Protein AF-A0A4Z0K7E2-F1 (afdb_monomer_lite)

Secondary structure (DSSP, 8-state):
-EEEEEEETTEEEEEE-PPP---STT------SEEE--TTTHHHHTTPPP-----S-SS-TTHHHHTTSS-GGGG--EEEEGGGHHHHHHHHHTTS-S-EEEE-

Sequence (104 aa):
MRAALIYGPGDFRVEDHPEPTIINLTDAVIRLTTACVCGSGLWPYRGIVEEIGTEVTGASVGDLIMNDVIDPGKVFDLEVSLDEIGEGCAAMDERRAIKALVRL

pLDDT: mean 85.04, std 15.58, range [42.88, 97.25]

Structure (mmCIF, N/CA/C/O backbone):
data_AF-A0A4Z0K7E2-F1
#
_entry.id   AF-A0A4Z0K7E2-F1
#
loop_
_atom_site.group_PDB
_atom_site.id
_atom_site.type_symbol
_atom_site.label_atom_id
_atom_site.label_alt_id
_atom_site.label_comp_id
_atom_site.label_asym_id
_atom_site.label_entity_id
_atom_site.label_seq_id
_atom_site.pdbx_PDB_ins_code
_atom_site.Cartn_x
_atom_site.Cartn_y
_atom_site.Cartn_z
_atom_site.occupancy
_atom_site.B_iso_or_equiv
_atom_site.auth_seq_id
_atom_site.auth_comp_id
_atom_site.auth_asym_id
_atom_site.auth_atom_id
_atom_site.pdbx_PDB_model_num
ATOM 1 N N . MET A 1 1 ? -6.014 -6.348 13.132 1.00 94.50 1 MET A N 1
ATOM 2 C CA . ME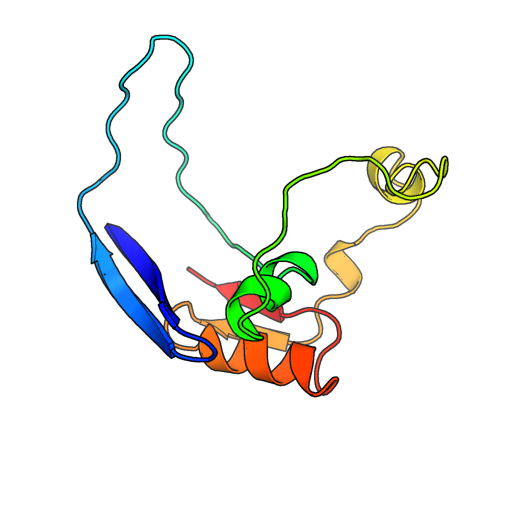T A 1 1 ? -5.959 -5.985 11.704 1.00 94.50 1 MET A CA 1
ATOM 3 C C . MET A 1 1 ? -4.667 -6.467 11.071 1.00 94.50 1 MET A C 1
ATOM 5 O O . MET A 1 1 ? -3.657 -6.526 11.756 1.00 94.50 1 MET A O 1
ATOM 9 N N . ARG A 1 2 ? -4.674 -6.763 9.769 1.00 94.88 2 ARG A N 1
ATOM 10 C CA . ARG A 1 2 ? -3.442 -7.030 9.011 1.00 94.88 2 ARG A CA 1
ATOM 11 C C . ARG A 1 2 ? -2.748 -5.710 8.678 1.00 94.88 2 ARG A C 1
ATOM 13 O O . ARG A 1 2 ? -3.427 -4.754 8.302 1.00 94.88 2 ARG A O 1
ATOM 20 N N . ALA A 1 3 ? -1.429 -5.656 8.793 1.00 94.50 3 ALA A N 1
ATOM 21 C CA . ALA A 1 3 ? -0.638 -4.465 8.506 1.00 94.50 3 ALA A CA 1
ATOM 22 C C . ALA A 1 3 ? 0.653 -4.831 7.771 1.00 94.50 3 ALA A C 1
ATOM 24 O O . ALA A 1 3 ? 1.304 -5.811 8.117 1.00 94.50 3 ALA A O 1
ATOM 25 N N . ALA A 1 4 ? 1.031 -4.020 6.783 1.00 93.06 4 ALA A N 1
ATOM 26 C CA . ALA A 1 4 ? 2.359 -4.068 6.186 1.00 93.06 4 ALA A CA 1
ATOM 27 C C . ALA A 1 4 ? 3.323 -3.217 7.025 1.00 93.06 4 ALA A C 1
ATOM 29 O O . ALA A 1 4 ? 3.100 -2.020 7.209 1.00 93.06 4 ALA A O 1
ATOM 30 N N . LEU A 1 5 ? 4.386 -3.837 7.526 1.00 92.06 5 LEU A N 1
ATOM 31 C CA . LEU A 1 5 ? 5.421 -3.231 8.355 1.00 92.06 5 LEU A CA 1
ATO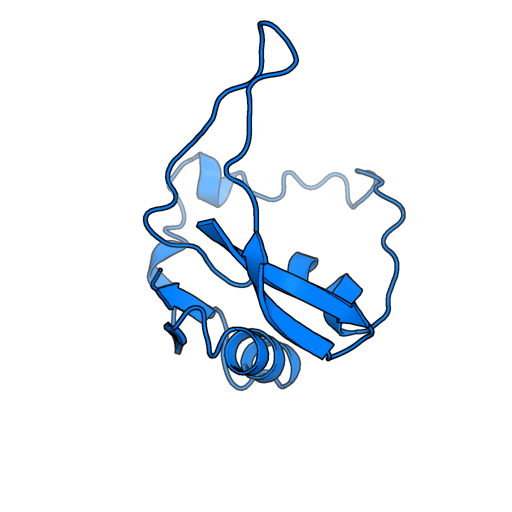M 32 C C . LEU A 1 5 ? 6.754 -3.236 7.608 1.00 92.06 5 LEU A C 1
ATOM 34 O O . LEU A 1 5 ? 7.034 -4.152 6.835 1.00 92.06 5 LEU A O 1
ATOM 38 N N . ILE A 1 6 ? 7.576 -2.217 7.855 1.00 88.44 6 ILE A N 1
ATOM 39 C CA . ILE A 1 6 ? 8.928 -2.098 7.299 1.00 88.44 6 ILE A CA 1
ATOM 40 C C . ILE A 1 6 ? 9.922 -2.281 8.442 1.00 88.44 6 ILE A C 1
ATOM 42 O O . ILE A 1 6 ? 9.949 -1.470 9.368 1.00 88.44 6 ILE A O 1
ATOM 46 N N . TYR A 1 7 ? 10.747 -3.324 8.369 1.00 88.06 7 TYR A N 1
ATOM 47 C CA . TYR A 1 7 ? 11.797 -3.601 9.363 1.00 88.06 7 TYR A CA 1
ATOM 48 C C . TYR A 1 7 ? 13.181 -3.101 8.931 1.00 88.06 7 TYR A C 1
ATOM 50 O O . TYR A 1 7 ? 14.103 -3.021 9.742 1.00 88.06 7 TYR A O 1
ATOM 58 N N . GLY A 1 8 ? 13.323 -2.737 7.660 1.00 86.31 8 GLY A N 1
ATOM 59 C CA . GLY A 1 8 ? 14.543 -2.214 7.065 1.00 86.31 8 GLY A CA 1
ATOM 60 C C . GLY A 1 8 ? 14.362 -1.980 5.564 1.00 86.31 8 GLY A C 1
ATOM 61 O O . GLY A 1 8 ? 13.288 -2.263 5.027 1.00 86.31 8 GLY A O 1
ATOM 62 N N . PRO A 1 9 ? 15.395 -1.475 4.871 1.00 89.19 9 PRO A N 1
ATOM 63 C CA . PRO A 1 9 ? 15.340 -1.264 3.427 1.00 89.19 9 PRO A CA 1
ATOM 64 C C . PRO A 1 9 ? 14.957 -2.562 2.705 1.00 89.19 9 PRO A C 1
ATOM 66 O O . PRO A 1 9 ? 15.589 -3.596 2.917 1.00 89.19 9 PRO A O 1
ATOM 69 N N . GLY A 1 10 ? 13.902 -2.521 1.894 1.00 89.00 10 GLY A N 1
ATOM 70 C CA . GLY A 1 10 ? 13.364 -3.694 1.194 1.00 89.00 10 GLY A CA 1
ATOM 71 C C . GLY A 1 10 ? 12.645 -4.754 2.044 1.00 89.00 10 GLY A C 1
ATOM 72 O O . GLY A 1 10 ? 12.022 -5.641 1.467 1.00 89.00 10 GLY A O 1
ATOM 73 N N . ASP A 1 11 ? 12.678 -4.681 3.378 1.00 90.69 11 ASP A N 1
ATOM 74 C CA . ASP A 1 11 ? 12.101 -5.701 4.269 1.00 90.69 11 ASP A CA 1
ATOM 75 C C . ASP A 1 11 ? 10.670 -5.328 4.682 1.00 90.69 11 ASP A C 1
ATOM 77 O O . ASP A 1 11 ? 10.436 -4.751 5.750 1.00 90.69 11 ASP A O 1
ATOM 81 N N . PHE A 1 12 ? 9.723 -5.639 3.791 1.00 89.94 12 PHE A N 1
ATOM 82 C CA . PHE A 1 12 ? 8.287 -5.549 4.045 1.00 89.94 12 PHE A CA 1
ATOM 83 C C . PHE A 1 12 ? 7.739 -6.871 4.572 1.00 89.94 12 PHE A C 1
ATOM 85 O O . PHE A 1 12 ? 7.959 -7.927 3.978 1.00 89.94 12 PHE A O 1
ATOM 92 N N . ARG A 1 13 ? 6.940 -6.802 5.636 1.00 91.75 13 ARG A N 1
ATOM 93 C CA . ARG A 1 13 ? 6.250 -7.966 6.197 1.00 91.75 13 ARG A CA 1
ATOM 94 C C . ARG A 1 13 ? 4.803 -7.633 6.476 1.00 91.75 13 ARG A C 1
ATOM 96 O O . ARG A 1 13 ? 4.509 -6.571 7.015 1.00 91.75 13 ARG A O 1
ATOM 103 N N . VAL A 1 14 ? 3.907 -8.541 6.110 1.00 95.12 14 VAL A N 1
ATOM 104 C CA . VAL A 1 14 ? 2.495 -8.434 6.472 1.00 95.12 14 VAL A CA 1
ATOM 105 C C . VAL A 1 14 ? 2.252 -9.271 7.711 1.00 95.12 14 VAL A C 1
ATOM 107 O O . VAL A 1 14 ? 2.451 -10.483 7.699 1.00 95.12 14 VAL A O 1
ATOM 110 N N . GLU A 1 15 ? 1.821 -8.612 8.777 1.00 96.00 15 GLU A N 1
ATOM 111 C CA . GLU A 1 15 ? 1.634 -9.224 10.087 1.00 96.00 15 GLU A CA 1
ATOM 112 C C . GLU A 1 15 ? 0.277 -8.829 10.679 1.00 96.00 15 GLU A C 1
ATOM 114 O O . GLU A 1 15 ? -0.329 -7.821 10.295 1.00 96.00 15 GLU A O 1
ATOM 119 N N . ASP A 1 16 ? -0.216 -9.631 11.621 1.00 96.69 16 ASP A N 1
ATOM 120 C CA . ASP A 1 16 ? -1.364 -9.255 12.438 1.00 96.69 16 ASP A CA 1
ATOM 121 C C . ASP A 1 16 ? -0.937 -8.253 13.513 1.00 96.69 16 ASP A C 1
ATOM 123 O O . ASP A 1 16 ? -0.007 -8.479 14.285 1.00 96.69 16 ASP A O 1
ATOM 127 N N . HIS A 1 17 ? -1.666 -7.147 13.591 1.00 94.62 17 HIS A N 1
ATOM 128 C CA . HIS A 1 17 ? -1.453 -6.063 14.534 1.00 94.62 17 HIS A CA 1
ATOM 129 C C . HIS A 1 17 ? -2.752 -5.770 15.305 1.00 94.62 17 HIS A C 1
ATOM 131 O O . HIS A 1 17 ? -3.845 -5.897 14.735 1.00 94.62 17 HIS A O 1
ATOM 137 N N . PRO A 1 18 ? -2.690 -5.357 16.585 1.00 96.31 18 PRO A N 1
ATOM 138 C CA . PRO A 1 18 ? -3.863 -4.881 17.315 1.00 96.31 18 PRO A CA 1
ATOM 139 C C . PRO A 1 18 ? -4.663 -3.832 16.535 1.00 96.31 18 PRO A C 1
ATOM 141 O O . PRO A 1 18 ? -4.083 -2.993 15.839 1.00 96.31 18 PRO A O 1
ATOM 144 N N . GLU A 1 19 ? -5.991 -3.883 16.665 1.00 95.56 19 GLU A N 1
ATOM 145 C CA . GLU A 1 19 ? -6.870 -2.831 16.147 1.00 95.56 19 GLU A CA 1
ATOM 146 C C . GLU A 1 19 ? -6.520 -1.483 16.798 1.00 95.56 19 GLU A C 1
ATOM 148 O O . GLU A 1 19 ? -6.270 -1.439 18.009 1.00 95.56 19 GLU A O 1
ATOM 153 N N . PRO A 1 20 ? -6.504 -0.380 16.032 1.00 95.00 20 PRO A N 1
ATOM 154 C CA . PRO A 1 20 ? -6.213 0.934 16.575 1.00 95.00 20 PRO A CA 1
ATOM 155 C C . PRO A 1 20 ? -7.332 1.389 17.513 1.00 95.00 20 PRO A C 1
ATOM 157 O O . PRO A 1 20 ? -8.519 1.159 17.277 1.00 95.00 20 PRO A O 1
ATOM 160 N N . THR A 1 21 ? -6.944 2.096 18.568 1.00 95.62 21 THR A N 1
ATOM 161 C CA . THR A 1 21 ? -7.863 2.697 19.535 1.00 95.62 21 THR A CA 1
ATOM 162 C C . THR A 1 21 ? -7.745 4.212 19.496 1.00 95.62 21 THR A C 1
ATOM 164 O O . THR A 1 21 ? -6.647 4.742 19.349 1.00 95.62 21 THR A O 1
ATOM 167 N N . ILE A 1 22 ? -8.866 4.906 19.680 1.00 97.00 22 ILE A N 1
ATOM 168 C CA . ILE A 1 22 ? -8.902 6.365 19.831 1.00 97.00 22 ILE A CA 1
ATOM 169 C C . ILE A 1 22 ? -8.184 6.752 21.131 1.00 97.00 22 ILE A C 1
ATOM 171 O O . ILE A 1 22 ? -8.517 6.216 22.189 1.00 97.00 22 ILE A O 1
ATOM 175 N N . ILE A 1 23 ? -7.217 7.672 21.056 1.00 96.88 23 ILE A N 1
ATOM 176 C CA . ILE A 1 23 ? -6.457 8.163 22.218 1.00 96.88 23 ILE A CA 1
ATOM 177 C C . ILE A 1 23 ? -6.916 9.578 22.577 1.00 96.88 23 ILE A C 1
ATOM 179 O O . ILE A 1 23 ? -7.198 9.869 23.739 1.00 96.88 23 ILE A O 1
ATOM 183 N N . ASN A 1 24 ? -7.028 10.449 21.576 1.00 97.25 24 ASN A N 1
ATOM 184 C CA . ASN A 1 24 ? -7.464 11.831 21.719 1.00 97.25 24 ASN A CA 1
ATOM 185 C C . ASN A 1 24 ? -8.870 12.022 21.154 1.00 97.25 24 ASN A C 1
ATOM 187 O O . ASN A 1 24 ? -9.305 11.306 20.256 1.00 97.25 24 ASN A O 1
ATOM 191 N N . LEU A 1 25 ? -9.564 13.063 21.619 1.00 97.00 25 LEU A N 1
ATOM 192 C CA . LEU A 1 25 ? -10.916 13.399 21.156 1.00 97.00 25 LEU A CA 1
ATOM 193 C C . LEU A 1 25 ? -10.993 13.669 19.639 1.00 97.00 25 LEU A C 1
ATOM 195 O O . LEU A 1 25 ? -12.063 13.577 19.047 1.00 97.00 25 LEU A O 1
ATOM 199 N N . THR A 1 26 ? -9.867 14.025 19.024 1.00 97.00 26 THR A N 1
ATOM 200 C CA . THR A 1 26 ? -9.752 14.354 17.600 1.00 97.00 26 THR A CA 1
ATOM 201 C C . THR A 1 26 ? -9.344 13.175 16.721 1.00 97.00 26 THR A C 1
ATOM 203 O O . THR A 1 26 ? -9.260 13.349 15.507 1.00 97.00 26 THR A O 1
ATOM 206 N N . ASP A 1 27 ? -9.064 12.002 17.292 1.00 96.75 27 ASP A N 1
ATOM 207 C CA . ASP A 1 27 ? -8.662 10.845 16.495 1.00 96.75 27 ASP A CA 1
ATOM 208 C C . ASP A 1 27 ? -9.882 10.202 15.822 1.00 96.75 27 ASP A C 1
ATOM 210 O O . ASP A 1 27 ? -10.994 10.191 16.354 1.00 96.75 27 ASP A O 1
ATOM 214 N N . ALA A 1 28 ? -9.654 9.598 14.658 1.00 95.81 28 ALA A N 1
ATOM 215 C CA . ALA A 1 28 ? -10.641 8.789 13.960 1.00 95.81 28 ALA A CA 1
ATOM 216 C C . ALA A 1 28 ? -10.010 7.465 13.524 1.00 95.81 28 ALA A C 1
ATOM 218 O O . ALA A 1 28 ? -8.890 7.435 13.017 1.00 95.81 28 ALA A O 1
ATOM 219 N N . VAL A 1 29 ? -10.753 6.369 13.683 1.00 95.31 29 VAL A N 1
ATOM 220 C CA . VAL A 1 29 ? -10.384 5.061 13.132 1.00 95.31 29 VAL A CA 1
ATOM 221 C C . VAL A 1 29 ? -11.114 4.875 11.809 1.00 95.31 29 VAL A C 1
ATOM 223 O O . VAL A 1 29 ? -12.343 4.940 11.755 1.00 95.31 29 VAL A O 1
ATOM 226 N N . ILE A 1 30 ? -10.356 4.647 10.738 1.00 94.88 30 ILE A N 1
ATOM 227 C CA . ILE A 1 30 ? -10.881 4.529 9.376 1.00 94.88 30 ILE A CA 1
ATOM 228 C C . ILE A 1 30 ? -10.565 3.135 8.843 1.00 94.88 30 ILE A C 1
ATOM 230 O O . ILE A 1 30 ? -9.418 2.693 8.866 1.00 94.88 30 ILE A O 1
ATOM 234 N N . ARG A 1 31 ? -11.582 2.456 8.306 1.00 94.44 31 ARG A N 1
ATOM 235 C CA . ARG A 1 31 ? -11.384 1.217 7.553 1.00 94.44 31 ARG A CA 1
ATOM 236 C C . ARG A 1 31 ? -10.910 1.554 6.145 1.00 94.44 31 ARG A C 1
ATOM 238 O O . ARG A 1 31 ? -11.660 2.137 5.362 1.00 94.44 31 ARG A O 1
ATOM 245 N N . LEU A 1 32 ? -9.692 1.144 5.819 1.00 93.81 32 LEU A N 1
ATOM 246 C CA . LEU A 1 32 ? -9.157 1.271 4.469 1.00 93.81 32 LEU A CA 1
ATOM 247 C C . LEU A 1 32 ? -9.887 0.307 3.521 1.00 93.81 32 LEU A C 1
ATOM 249 O O . LEU A 1 32 ? -10.112 -0.856 3.851 1.00 93.81 32 LEU A O 1
ATOM 253 N N . THR A 1 33 ? -10.287 0.800 2.350 1.00 92.44 33 THR A N 1
ATOM 254 C CA . THR A 1 33 ? -10.889 -0.010 1.272 1.00 92.44 33 THR A CA 1
ATOM 255 C C . THR A 1 33 ? -9.875 -0.371 0.193 1.00 92.44 33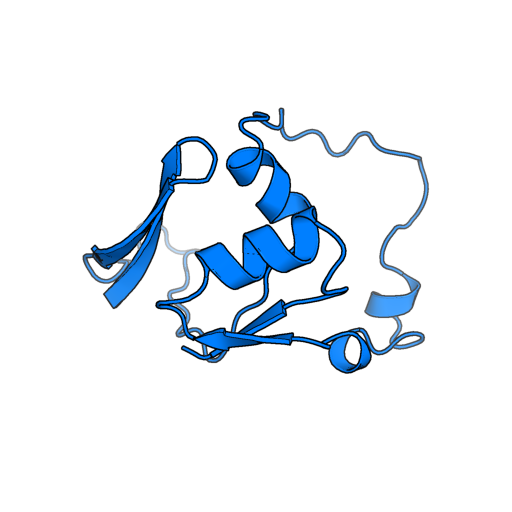 THR A C 1
ATOM 257 O O . THR A 1 33 ? -9.993 -1.404 -0.454 1.00 92.44 33 THR A O 1
ATOM 260 N N . THR A 1 34 ? -8.886 0.494 -0.011 1.00 92.00 34 THR A N 1
ATOM 261 C CA . THR A 1 34 ? -7.750 0.306 -0.910 1.00 92.00 34 THR A CA 1
ATOM 262 C C . THR A 1 34 ? -6.642 1.259 -0.477 1.00 92.00 34 THR A C 1
ATOM 264 O O . THR A 1 34 ? -6.897 2.252 0.209 1.00 92.00 34 THR A O 1
ATOM 267 N N . ALA A 1 35 ? -5.415 0.964 -0.881 1.00 93.31 35 ALA A N 1
ATOM 268 C CA . ALA A 1 35 ? -4.270 1.842 -0.705 1.00 93.31 35 ALA A CA 1
ATOM 269 C C . ALA A 1 35 ? -3.449 1.854 -1.996 1.00 93.31 35 ALA A C 1
ATOM 271 O O . ALA A 1 35 ? -3.790 1.189 -2.970 1.00 93.31 35 ALA A O 1
ATOM 272 N N . CYS A 1 36 ? -2.367 2.620 -2.040 1.00 94.06 36 CYS A N 1
ATOM 273 C CA . CYS A 1 36 ? -1.455 2.593 -3.174 1.00 94.06 36 CYS A CA 1
ATOM 274 C C . CYS A 1 36 ? -0.039 2.972 -2.743 1.00 94.06 36 CYS A C 1
ATOM 276 O O . CYS A 1 36 ? 0.143 3.734 -1.794 1.00 94.06 36 CYS A O 1
ATOM 278 N N . VAL A 1 37 ? 0.967 2.486 -3.468 1.00 93.56 37 VAL A N 1
ATOM 279 C CA . VAL A 1 37 ? 2.371 2.817 -3.188 1.00 93.56 37 VAL A CA 1
ATOM 280 C C . VAL A 1 37 ? 2.666 4.223 -3.700 1.00 93.56 37 VAL A C 1
ATOM 282 O O . VAL A 1 37 ? 2.484 4.511 -4.882 1.00 93.56 37 VAL A O 1
ATOM 285 N N . CYS A 1 38 ? 3.066 5.140 -2.824 1.00 89.50 38 CYS A N 1
ATOM 286 C CA . CYS A 1 38 ? 3.458 6.498 -3.207 1.00 89.50 38 CYS A CA 1
ATOM 287 C C . CYS A 1 38 ? 4.972 6.580 -3.436 1.00 89.50 38 CYS A C 1
ATOM 289 O O . CYS A 1 38 ? 5.728 5.848 -2.803 1.00 89.50 38 CYS A O 1
ATOM 291 N N . GLY A 1 39 ? 5.424 7.525 -4.266 1.00 86.25 39 GLY A N 1
ATOM 292 C CA . GLY A 1 39 ? 6.853 7.814 -4.416 1.00 86.25 39 GLY A CA 1
ATOM 293 C C . GLY A 1 39 ? 7.526 8.173 -3.086 1.00 86.25 39 GLY A C 1
ATOM 294 O O . GLY A 1 39 ? 8.644 7.733 -2.844 1.00 86.25 39 GLY A O 1
ATOM 295 N N . SER A 1 40 ? 6.824 8.871 -2.184 1.00 82.50 40 SER A N 1
ATOM 296 C CA . SER A 1 40 ? 7.328 9.143 -0.829 1.00 82.50 40 SER A CA 1
ATOM 297 C C . SER A 1 40 ? 7.428 7.886 0.042 1.00 82.50 40 SER A C 1
ATOM 299 O O . SER A 1 40 ? 8.318 7.771 0.877 1.00 82.50 40 SER A O 1
ATOM 301 N N . GLY A 1 41 ? 6.581 6.884 -0.198 1.00 83.81 41 GLY A N 1
ATOM 302 C CA . GLY A 1 41 ? 6.697 5.580 0.458 1.00 83.81 41 GLY A CA 1
ATOM 303 C C . GLY A 1 41 ? 7.970 4.819 0.068 1.00 83.81 41 GLY A C 1
ATOM 304 O O . GLY A 1 41 ? 8.384 3.922 0.797 1.00 83.81 41 GLY A O 1
ATOM 305 N N . LEU A 1 42 ? 8.626 5.187 -1.043 1.00 88.94 42 LEU A N 1
ATOM 306 C CA . LEU A 1 42 ? 9.875 4.556 -1.474 1.00 88.94 42 LEU A CA 1
ATOM 307 C C . LEU A 1 42 ? 11.110 5.069 -0.719 1.00 88.94 42 LEU A C 1
ATOM 309 O O . LEU A 1 42 ? 12.146 4.411 -0.768 1.00 88.94 42 LEU A O 1
ATOM 313 N N . TRP A 1 43 ? 11.042 6.203 -0.010 1.00 86.12 43 TRP A N 1
ATOM 314 C CA . TRP A 1 43 ? 12.169 6.684 0.802 1.00 86.12 43 TRP A CA 1
ATOM 315 C C . TRP A 1 43 ? 12.593 5.666 1.873 1.00 86.12 43 TRP A C 1
ATOM 317 O O . TRP A 1 43 ? 13.742 5.215 1.814 1.00 86.12 43 TRP A O 1
ATOM 327 N N . PRO A 1 44 ? 11.699 5.205 2.780 1.00 82.12 44 PRO A N 1
ATOM 328 C CA . PRO A 1 44 ? 12.062 4.183 3.760 1.00 82.12 44 PRO A CA 1
ATOM 329 C C . PRO A 1 44 ? 12.421 2.845 3.102 1.00 82.12 44 PRO A C 1
ATOM 331 O O . PRO A 1 44 ? 13.333 2.169 3.572 1.00 82.12 44 PRO A O 1
ATOM 334 N N . TYR A 1 45 ? 11.788 2.489 1.975 1.00 85.69 45 TYR A N 1
ATOM 335 C CA . TYR A 1 45 ? 12.157 1.298 1.197 1.00 85.69 45 TYR A CA 1
ATOM 336 C C . TYR A 1 45 ? 13.618 1.342 0.722 1.00 85.69 45 TYR A C 1
ATOM 338 O O . TYR A 1 45 ? 14.321 0.339 0.811 1.00 85.69 45 TYR A O 1
ATOM 346 N N . ARG A 1 46 ? 14.097 2.515 0.289 1.00 86.94 46 ARG A N 1
ATOM 347 C CA . ARG A 1 46 ? 15.490 2.760 -0.124 1.00 86.94 46 ARG A CA 1
ATOM 348 C C . ARG A 1 46 ? 16.455 2.956 1.052 1.00 86.94 46 ARG A C 1
ATOM 350 O O . ARG A 1 46 ? 17.639 3.190 0.825 1.00 86.94 46 ARG A O 1
ATOM 357 N N . GLY A 1 47 ?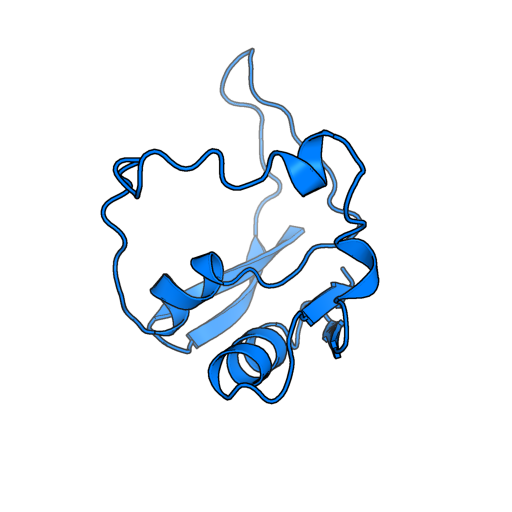 15.973 2.904 2.295 1.00 83.38 47 GLY A N 1
ATOM 358 C CA . GLY A 1 47 ? 16.778 3.193 3.484 1.00 83.38 47 GLY A CA 1
ATOM 359 C C . GLY A 1 47 ? 17.130 4.667 3.665 1.00 83.38 47 GLY A C 1
ATOM 360 O O . GLY A 1 47 ? 18.092 4.984 4.362 1.00 83.38 47 GLY A O 1
ATOM 361 N N . ILE A 1 48 ? 16.371 5.566 3.039 1.00 81.62 48 ILE A N 1
ATOM 362 C CA . ILE A 1 48 ? 16.527 7.011 3.181 1.00 81.62 48 ILE A CA 1
ATOM 363 C C . ILE A 1 48 ? 15.540 7.477 4.251 1.00 81.62 48 ILE A C 1
ATOM 365 O O . ILE A 1 48 ? 14.330 7.303 4.111 1.00 81.62 48 ILE A O 1
ATOM 369 N N . VAL A 1 49 ? 16.061 8.066 5.327 1.00 63.09 49 VAL A N 1
ATOM 370 C CA . VAL A 1 49 ? 15.238 8.717 6.351 1.00 63.09 49 VAL A CA 1
ATOM 371 C C . VAL A 1 49 ? 14.922 10.125 5.861 1.00 63.09 49 VAL A C 1
ATOM 373 O O . VAL A 1 49 ? 15.826 10.932 5.662 1.00 63.09 49 VAL A O 1
ATOM 376 N N . GLU A 1 50 ? 13.644 10.405 5.632 1.00 57.28 50 GLU A N 1
ATOM 377 C CA . GLU A 1 50 ? 13.176 11.753 5.326 1.00 57.28 50 GLU A CA 1
ATOM 378 C C . GLU A 1 50 ? 13.180 12.573 6.626 1.00 57.28 50 GLU A C 1
ATOM 380 O O . GLU A 1 50 ? 12.482 12.236 7.584 1.00 57.28 50 GLU A O 1
ATOM 385 N N . GLU A 1 51 ? 13.963 13.654 6.684 1.00 51.72 51 GLU A N 1
ATOM 386 C CA . GLU A 1 51 ? 13.628 14.746 7.597 1.00 51.72 51 GLU A CA 1
ATOM 387 C C . GLU A 1 51 ? 12.384 15.418 7.014 1.00 51.72 51 GLU A C 1
ATOM 389 O O . GLU A 1 51 ? 12.436 16.025 5.946 1.00 51.72 51 GLU A O 1
ATOM 394 N N . ILE A 1 52 ? 11.239 15.243 7.675 1.00 47.09 52 ILE A N 1
ATOM 395 C CA . ILE A 1 52 ? 9.979 15.856 7.255 1.00 47.09 52 ILE A CA 1
ATOM 396 C C . ILE A 1 52 ? 10.177 17.376 7.241 1.00 47.09 52 ILE A C 1
ATOM 398 O O . ILE A 1 52 ? 10.278 18.009 8.291 1.00 47.09 52 ILE A O 1
ATOM 402 N N . GLY A 1 53 ? 10.208 17.961 6.047 1.00 45.94 53 GLY A N 1
ATOM 403 C CA . GLY A 1 53 ? 10.303 19.399 5.840 1.00 45.94 53 GLY A CA 1
ATOM 404 C C . GLY A 1 53 ? 9.545 19.792 4.583 1.00 45.94 53 GLY A C 1
ATOM 405 O O . GLY A 1 53 ? 9.860 19.348 3.484 1.00 45.94 53 GLY A O 1
ATOM 406 N N . THR A 1 54 ? 8.539 20.650 4.729 1.00 42.88 54 THR A N 1
ATOM 407 C CA . THR A 1 54 ? 7.705 21.170 3.632 1.00 42.88 54 THR A CA 1
ATOM 408 C C . THR A 1 54 ? 8.428 22.208 2.765 1.00 42.88 54 THR A C 1
ATOM 410 O O . THR A 1 54 ? 7.791 23.014 2.090 1.00 42.88 54 THR A O 1
ATOM 413 N N . GLU A 1 55 ? 9.758 22.242 2.782 1.00 49.59 55 GLU A N 1
ATOM 414 C CA . GLU A 1 55 ? 10.553 23.270 2.113 1.00 49.59 55 GLU A CA 1
ATOM 415 C C . GLU A 1 55 ? 11.022 22.796 0.742 1.00 49.59 55 GLU A C 1
ATOM 417 O O . GLU A 1 55 ? 12.213 22.673 0.470 1.00 49.59 55 GLU A O 1
ATOM 422 N N . VAL A 1 56 ? 10.079 22.499 -0.153 1.00 49.28 56 VAL A N 1
ATOM 423 C CA . VAL A 1 56 ? 10.431 22.134 -1.526 1.00 49.28 56 VAL A CA 1
ATOM 424 C C . VAL A 1 56 ? 9.579 22.929 -2.515 1.00 49.28 56 VAL A C 1
ATOM 426 O O . VAL A 1 56 ? 8.407 22.652 -2.742 1.00 49.28 56 VAL A O 1
ATOM 429 N N . THR A 1 57 ? 10.250 23.906 -3.139 1.00 47.06 57 THR A N 1
ATOM 430 C CA . THR A 1 57 ? 10.043 24.503 -4.481 1.00 47.06 57 THR A CA 1
ATOM 431 C C . THR A 1 57 ? 9.194 25.756 -4.680 1.00 47.06 57 THR A C 1
ATOM 433 O O . THR A 1 57 ? 9.340 26.364 -5.738 1.00 47.06 57 THR A O 1
ATOM 436 N N . GLY A 1 58 ? 8.349 26.202 -3.747 1.00 44.88 58 GLY A N 1
ATOM 437 C CA . GLY A 1 58 ? 7.463 27.347 -4.042 1.00 44.88 58 GLY A CA 1
ATOM 438 C C . GLY A 1 58 ? 6.522 27.096 -5.238 1.00 44.88 58 GLY A C 1
ATOM 439 O O . GLY A 1 58 ? 5.981 28.036 -5.815 1.00 44.88 58 GLY A O 1
ATOM 440 N N . ALA A 1 59 ? 6.337 25.828 -5.610 1.00 50.03 59 ALA A N 1
ATOM 441 C CA . ALA A 1 59 ? 5.329 25.369 -6.545 1.00 50.03 59 ALA A CA 1
ATOM 442 C C . ALA A 1 59 ? 4.135 24.844 -5.743 1.00 50.03 59 ALA A C 1
ATOM 444 O O . ALA A 1 59 ? 4.314 24.102 -4.775 1.00 50.03 59 ALA A O 1
ATOM 445 N N . SER A 1 60 ? 2.915 25.178 -6.154 1.00 48.84 60 SER A N 1
ATOM 446 C CA . SER A 1 60 ? 1.709 24.536 -5.639 1.00 48.84 60 SER A CA 1
ATOM 447 C C . SER A 1 60 ? 1.557 23.140 -6.262 1.00 48.84 60 SER A C 1
ATOM 449 O O . SER A 1 60 ? 0.772 22.886 -7.178 1.00 48.84 60 SER A O 1
ATOM 451 N N . VAL A 1 61 ? 2.401 22.211 -5.803 1.00 53.59 61 VAL A N 1
ATOM 452 C CA . VAL A 1 61 ? 2.341 20.797 -6.186 1.00 53.59 61 VAL A CA 1
ATOM 453 C C . VAL A 1 61 ? 1.006 20.233 -5.712 1.00 53.59 61 VAL A C 1
ATOM 455 O O . VAL A 1 61 ? 0.727 20.195 -4.519 1.00 53.59 61 VAL A O 1
ATOM 458 N N . GLY A 1 62 ? 0.185 19.783 -6.659 1.00 59.19 62 GLY A N 1
ATOM 459 C CA . GLY A 1 62 ? -1.109 19.168 -6.374 1.00 59.19 62 GLY A CA 1
ATOM 460 C C . GLY A 1 62 ? -2.317 19.994 -6.799 1.00 59.19 62 GLY A C 1
ATOM 461 O O . GLY A 1 62 ? -3.382 19.406 -6.907 1.00 59.19 62 GLY A O 1
ATOM 462 N N . ASP A 1 63 ? -2.189 21.278 -7.149 1.00 63.69 63 ASP A N 1
ATOM 463 C CA . ASP A 1 63 ? -3.349 22.107 -7.533 1.00 63.69 63 ASP A CA 1
ATOM 464 C C . ASP A 1 63 ? -4.140 21.527 -8.709 1.00 63.69 63 ASP A C 1
ATOM 466 O O . ASP A 1 63 ? -5.364 21.586 -8.725 1.00 63.69 63 ASP A O 1
ATOM 470 N N . LEU A 1 64 ? -3.466 20.931 -9.693 1.00 64.44 64 LEU A N 1
ATOM 471 C CA . LEU A 1 64 ? -4.145 20.307 -10.831 1.00 64.44 64 LEU A CA 1
ATOM 472 C C . LEU A 1 64 ? -4.944 19.061 -10.425 1.00 64.44 64 LEU A C 1
ATOM 474 O O . LEU A 1 64 ? -5.948 18.756 -11.056 1.00 64.44 64 LEU A O 1
ATOM 478 N N . ILE A 1 65 ? -4.514 18.353 -9.379 1.00 68.69 65 ILE A N 1
ATOM 479 C CA . ILE A 1 65 ? -5.257 17.222 -8.811 1.00 68.69 65 ILE A CA 1
ATOM 480 C C . ILE A 1 65 ? -6.385 17.750 -7.916 1.00 68.69 65 ILE A C 1
ATOM 482 O O . ILE A 1 65 ? -7.522 17.323 -8.050 1.00 68.69 65 ILE A O 1
ATOM 486 N N . MET A 1 66 ? -6.091 18.718 -7.043 1.00 70.94 66 MET A N 1
ATOM 487 C CA . MET A 1 66 ? -7.041 19.289 -6.080 1.00 70.94 66 MET A CA 1
ATOM 488 C C . MET A 1 66 ? -8.174 20.081 -6.747 1.00 70.94 66 MET A C 1
ATOM 490 O O . MET A 1 66 ? -9.242 20.215 -6.162 1.00 70.94 66 MET A O 1
ATOM 494 N N . ASN A 1 67 ? -7.949 20.598 -7.960 1.00 77.44 67 ASN A N 1
ATOM 495 C CA . ASN A 1 67 ? -8.960 21.269 -8.782 1.00 77.44 67 ASN A CA 1
ATOM 496 C C . ASN A 1 67 ? -9.566 20.349 -9.863 1.00 77.44 67 ASN A C 1
ATOM 498 O O . ASN A 1 67 ? -10.133 20.857 -10.830 1.00 77.44 67 ASN A O 1
ATOM 502 N N . ASP A 1 68 ? -9.408 19.025 -9.750 1.00 74.19 68 ASP A N 1
ATOM 503 C CA . ASP A 1 68 ? -9.962 18.021 -10.677 1.00 74.19 68 ASP A CA 1
ATOM 504 C C . ASP A 1 68 ? -9.562 18.205 -12.161 1.00 74.19 68 ASP A C 1
ATOM 506 O O . ASP A 1 68 ? -10.239 17.736 -13.077 1.00 74.19 68 ASP A O 1
ATOM 510 N N . VAL A 1 69 ? -8.435 18.870 -12.435 1.00 81.00 69 VAL A N 1
ATOM 511 C CA . VAL A 1 69 ? -7.892 19.028 -13.798 1.00 81.00 69 VAL A CA 1
ATOM 512 C C . VAL A 1 69 ? -7.215 17.736 -14.265 1.00 81.00 69 VAL A C 1
ATOM 514 O O . VAL A 1 69 ? -7.240 17.404 -15.451 1.00 81.00 69 VAL A O 1
ATOM 517 N N . ILE A 1 70 ? -6.611 16.997 -13.334 1.00 77.88 70 ILE A N 1
ATOM 518 C CA . ILE A 1 70 ? -5.985 15.694 -13.563 1.00 77.88 70 ILE A CA 1
ATOM 519 C C . ILE A 1 70 ? -6.677 14.666 -12.678 1.00 77.88 70 ILE A C 1
ATOM 521 O O . ILE A 1 70 ? -6.760 14.850 -11.469 1.00 77.88 70 ILE A O 1
ATOM 525 N N . ASP A 1 71 ? -7.087 13.551 -13.279 1.00 77.62 71 ASP A N 1
ATOM 526 C CA . ASP A 1 71 ? -7.543 12.365 -12.558 1.00 77.62 71 ASP A CA 1
ATOM 527 C C . ASP A 1 71 ? -6.342 11.438 -12.283 1.00 77.62 71 ASP A C 1
ATOM 529 O O . ASP A 1 71 ? -5.902 10.718 -13.191 1.00 77.62 71 ASP A O 1
ATOM 533 N N . PRO A 1 72 ? -5.781 11.434 -11.056 1.00 70.94 72 PRO A N 1
ATOM 534 C CA . PRO A 1 72 ? -4.659 10.566 -10.718 1.00 70.94 72 PRO A CA 1
ATOM 535 C C . PRO A 1 72 ? -5.065 9.086 -10.680 1.00 70.94 72 PRO A C 1
ATOM 537 O O . PRO A 1 72 ? -4.195 8.222 -10.716 1.00 70.94 72 PRO A O 1
ATOM 540 N N . GLY A 1 73 ? -6.362 8.757 -10.650 1.00 73.62 73 GLY A N 1
ATOM 541 C CA . GLY A 1 73 ? -6.845 7.378 -10.669 1.00 73.62 73 GLY A CA 1
ATOM 542 C C . GLY A 1 73 ? -6.525 6.633 -11.967 1.00 73.62 73 GLY A C 1
ATOM 543 O O . GLY A 1 73 ? -6.513 5.406 -11.981 1.00 73.62 73 GLY A O 1
ATOM 544 N N . LYS A 1 74 ? -6.207 7.345 -13.054 1.00 77.56 74 LYS A N 1
ATOM 545 C CA . LYS A 1 74 ? -5.849 6.737 -14.348 1.00 77.56 74 LYS A CA 1
ATOM 546 C C . LYS A 1 74 ? -4.389 6.306 -14.461 1.00 77.56 74 LYS A C 1
ATOM 548 O O . LYS A 1 74 ? -4.026 5.721 -15.477 1.00 77.56 74 LYS A O 1
ATOM 553 N N . VAL A 1 75 ? -3.550 6.607 -13.466 1.00 85.12 75 VAL A N 1
ATOM 554 C CA . VAL A 1 75 ? -2.114 6.283 -13.520 1.00 85.12 75 VAL A CA 1
ATOM 555 C C . VAL A 1 75 ? -1.773 4.912 -12.939 1.00 85.12 75 VAL A C 1
ATOM 557 O O . VAL A 1 75 ? -0.620 4.505 -13.033 1.00 85.12 75 VAL A O 1
ATOM 560 N N . PHE A 1 76 ? -2.743 4.211 -12.338 1.00 92.56 76 PHE A N 1
ATOM 561 C CA . PHE A 1 76 ? -2.532 2.860 -11.820 1.00 92.56 76 PHE A CA 1
ATOM 562 C C . PHE A 1 76 ? -2.323 1.873 -12.967 1.00 92.56 76 PHE A C 1
ATOM 564 O O . PHE A 1 76 ? -3.241 1.607 -13.742 1.00 92.56 76 PHE A O 1
ATOM 571 N N . ASP A 1 77 ? -1.116 1.329 -13.056 1.00 94.38 77 ASP A N 1
ATOM 572 C CA . ASP A 1 77 ? -0.688 0.387 -14.094 1.00 94.38 77 ASP A CA 1
ATOM 573 C C . ASP A 1 77 ? -0.234 -0.966 -13.527 1.00 94.38 77 ASP A C 1
ATOM 575 O O . ASP A 1 77 ? 0.033 -1.899 -14.282 1.00 94.38 77 ASP A O 1
A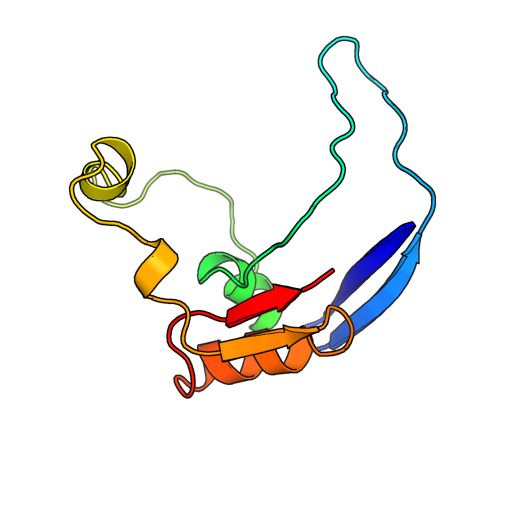TOM 579 N N . LEU A 1 78 ? -0.216 -1.092 -12.198 1.00 96.25 78 LEU A N 1
ATOM 580 C CA . LEU A 1 78 ? 0.014 -2.335 -11.476 1.00 96.25 78 LEU A CA 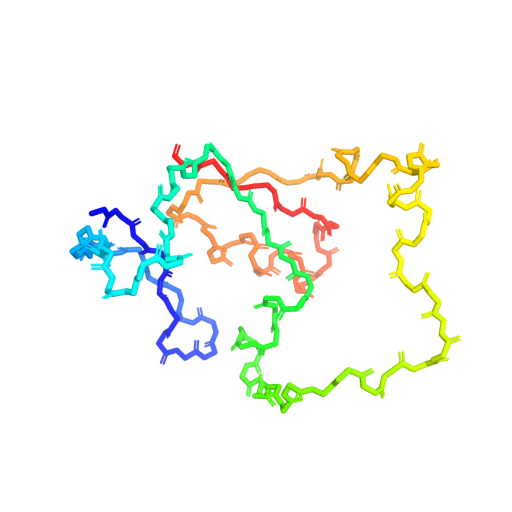1
ATOM 581 C C . LEU A 1 78 ? -0.990 -2.459 -10.327 1.00 96.25 78 LEU A C 1
ATOM 583 O O . LEU A 1 78 ? -1.259 -1.493 -9.616 1.00 96.25 78 LEU A O 1
ATOM 587 N N . GLU A 1 79 ? -1.514 -3.660 -10.116 1.00 96.50 79 GLU A N 1
ATOM 588 C CA . GLU A 1 79 ? -2.335 -4.002 -8.957 1.00 96.50 79 GLU A CA 1
ATOM 589 C C . GLU A 1 79 ? -1.656 -5.140 -8.193 1.00 96.50 79 GLU A C 1
ATOM 591 O O . GLU A 1 79 ? -1.246 -6.129 -8.798 1.00 96.50 79 GLU A O 1
ATOM 596 N N . VAL A 1 80 ? -1.521 -4.984 -6.876 1.00 96.75 80 VAL A N 1
ATOM 597 C CA . VAL A 1 80 ? -0.946 -5.985 -5.969 1.00 96.75 80 VAL A CA 1
ATOM 598 C C . VAL A 1 80 ? -1.872 -6.212 -4.779 1.00 96.75 80 VAL A C 1
ATOM 600 O O . VAL A 1 80 ? -2.643 -5.327 -4.390 1.00 96.75 80 VAL A O 1
ATOM 603 N N . SER A 1 81 ? -1.801 -7.395 -4.178 1.00 96.56 81 SER A N 1
ATOM 604 C CA . SER A 1 81 ? -2.418 -7.632 -2.871 1.00 96.56 81 SER A CA 1
ATOM 605 C C . SER A 1 81 ? -1.593 -6.997 -1.744 1.00 96.56 81 SER A C 1
ATOM 607 O O . SER A 1 81 ? -0.431 -6.631 -1.933 1.00 96.56 81 SER A O 1
ATOM 609 N N . LEU A 1 82 ? -2.174 -6.884 -0.545 1.00 95.44 82 LEU A N 1
ATOM 610 C CA . LEU A 1 82 ? -1.429 -6.475 0.652 1.00 95.44 82 LEU A CA 1
ATOM 611 C C . LEU A 1 82 ? -0.188 -7.357 0.888 1.00 95.44 82 LEU A C 1
ATOM 613 O O . LEU A 1 82 ? 0.866 -6.834 1.237 1.00 95.44 82 LEU A O 1
ATOM 617 N N . ASP A 1 83 ? -0.305 -8.667 0.654 1.00 95.56 83 ASP A N 1
ATOM 618 C CA . ASP A 1 83 ? 0.783 -9.648 0.800 1.00 95.56 83 ASP A CA 1
ATOM 619 C C . ASP A 1 83 ? 1.944 -9.423 -0.175 1.00 95.56 83 ASP A C 1
ATOM 621 O O . ASP A 1 83 ? 3.086 -9.774 0.111 1.00 95.56 83 ASP A O 1
ATOM 625 N N . GLU A 1 84 ? 1.665 -8.784 -1.306 1.00 95.69 84 GLU A N 1
ATOM 626 C CA . GLU A 1 84 ? 2.620 -8.511 -2.379 1.00 95.69 84 GLU A CA 1
ATOM 627 C C . GLU A 1 84 ? 3.074 -7.044 -2.387 1.00 95.69 84 GLU A C 1
ATOM 629 O O . GLU A 1 84 ? 3.646 -6.564 -3.367 1.00 95.69 84 GLU A O 1
ATOM 634 N N . ILE A 1 85 ? 2.858 -6.307 -1.292 1.00 94.88 85 ILE A N 1
ATOM 635 C CA . ILE A 1 85 ? 3.216 -4.885 -1.204 1.00 94.88 85 ILE A CA 1
ATOM 636 C C . ILE A 1 85 ? 4.696 -4.620 -1.520 1.00 94.88 85 ILE A C 1
ATOM 638 O O . ILE A 1 85 ? 5.022 -3.605 -2.137 1.00 94.88 85 ILE A O 1
ATOM 642 N N . GLY A 1 86 ? 5.583 -5.553 -1.157 1.00 94.25 86 GLY A N 1
ATOM 643 C CA . GLY A 1 86 ? 7.006 -5.483 -1.481 1.00 94.25 86 GLY A CA 1
ATOM 644 C C . GLY A 1 86 ? 7.268 -5.455 -2.989 1.00 94.25 86 GLY A C 1
ATOM 645 O O . GLY A 1 86 ? 8.085 -4.658 -3.442 1.00 94.25 86 GLY A O 1
ATOM 646 N N . GLU A 1 87 ? 6.521 -6.238 -3.774 1.00 95.56 87 GLU A N 1
ATOM 647 C CA . GLU A 1 87 ? 6.607 -6.210 -5.239 1.00 95.56 87 GLU A CA 1
ATOM 648 C C . GLU A 1 87 ? 6.069 -4.891 -5.797 1.00 95.56 87 GLU A C 1
ATOM 650 O O . GLU A 1 87 ? 6.677 -4.315 -6.694 1.00 95.56 87 GLU A O 1
ATOM 655 N N . GLY A 1 88 ? 4.983 -4.351 -5.234 1.00 96.19 88 GLY A N 1
ATOM 656 C CA . GLY A 1 88 ? 4.476 -3.032 -5.625 1.00 96.19 88 GLY A CA 1
ATOM 657 C C . GLY A 1 88 ? 5.523 -1.924 -5.442 1.00 96.19 88 GLY A C 1
ATOM 658 O O . GLY A 1 88 ? 5.698 -1.074 -6.319 1.00 96.19 88 GLY A O 1
ATOM 659 N N . CYS A 1 89 ? 6.259 -1.960 -4.327 1.00 95.00 89 CYS A N 1
ATOM 660 C CA . CYS A 1 89 ? 7.379 -1.057 -4.064 1.00 95.00 89 CYS A CA 1
ATOM 661 C C . CYS A 1 89 ? 8.549 -1.289 -5.030 1.00 95.00 89 CYS A C 1
ATOM 663 O O . CYS A 1 89 ? 9.022 -0.330 -5.641 1.00 95.00 89 CYS A O 1
ATOM 665 N N . ALA A 1 90 ? 8.979 -2.540 -5.213 1.00 95.69 90 ALA A N 1
ATOM 666 C CA . ALA A 1 90 ? 10.080 -2.892 -6.109 1.00 95.69 90 ALA A CA 1
ATOM 667 C C . ALA A 1 90 ? 9.785 -2.509 -7.568 1.00 95.69 90 ALA A C 1
ATOM 669 O O . ALA A 1 90 ? 10.621 -1.902 -8.234 1.00 95.69 90 ALA A O 1
ATOM 670 N N . ALA A 1 91 ? 8.571 -2.773 -8.053 1.00 96.88 91 ALA A N 1
ATOM 671 C CA . ALA A 1 91 ? 8.152 -2.437 -9.408 1.00 96.88 91 ALA A CA 1
ATOM 672 C C . ALA A 1 91 ? 8.176 -0.930 -9.677 1.00 96.88 91 ALA A C 1
ATOM 674 O O . ALA A 1 91 ? 8.614 -0.505 -10.748 1.00 96.88 91 ALA A O 1
ATOM 675 N N . MET A 1 92 ? 7.731 -0.113 -8.718 1.00 96.25 92 MET A N 1
ATOM 676 C CA . MET A 1 92 ? 7.805 1.343 -8.845 1.00 96.25 92 MET A CA 1
ATOM 677 C C . MET A 1 92 ? 9.242 1.866 -8.738 1.00 96.25 92 MET A C 1
ATOM 679 O O . MET A 1 92 ? 9.614 2.788 -9.467 1.00 96.25 92 MET A O 1
ATOM 683 N N . ASP A 1 93 ? 10.065 1.277 -7.868 1.00 95.44 93 ASP A N 1
ATOM 684 C CA . ASP A 1 93 ? 11.469 1.658 -7.705 1.00 95.44 93 ASP A CA 1
ATOM 685 C C . ASP A 1 93 ? 12.304 1.376 -8.964 1.00 95.44 93 ASP A C 1
ATOM 687 O O . ASP A 1 93 ? 13.013 2.251 -9.466 1.00 95.44 93 ASP A O 1
ATOM 691 N N . GLU A 1 94 ? 12.128 0.187 -9.538 1.00 96.19 94 GLU A N 1
ATOM 692 C CA . GLU A 1 94 ? 12.776 -0.268 -10.771 1.00 96.19 94 GLU A CA 1
ATOM 693 C C . GLU A 1 94 ? 12.148 0.333 -12.039 1.00 96.19 94 GLU A C 1
ATOM 695 O O . GLU A 1 94 ? 12.581 0.036 -13.153 1.00 96.19 94 GLU A O 1
ATOM 700 N N . ARG A 1 95 ? 11.135 1.200 -11.885 1.00 95.56 95 ARG A N 1
ATOM 701 C CA . ARG A 1 95 ? 10.390 1.852 -12.977 1.00 95.56 95 ARG A CA 1
ATOM 702 C C . ARG A 1 95 ? 9.723 0.865 -13.941 1.00 95.56 95 ARG A C 1
ATOM 704 O O . ARG A 1 95 ? 9.533 1.177 -15.116 1.00 95.56 95 ARG A O 1
ATOM 711 N N . ARG A 1 96 ? 9.352 -0.315 -13.443 1.00 97.06 96 ARG A N 1
ATOM 712 C CA . ARG A 1 96 ? 8.500 -1.287 -14.144 1.00 97.06 96 ARG A CA 1
ATOM 713 C C . ARG A 1 96 ? 7.018 -0.925 -14.058 1.00 97.06 96 ARG A C 1
ATOM 715 O O . ARG A 1 96 ? 6.262 -1.331 -14.932 1.00 97.06 96 ARG A O 1
ATOM 722 N N . ALA A 1 97 ? 6.631 -0.160 -13.037 1.00 95.94 97 ALA A N 1
ATOM 723 C CA . ALA A 1 97 ? 5.294 0.394 -12.857 1.00 95.94 97 ALA A CA 1
ATOM 724 C C . ALA A 1 97 ? 5.369 1.889 -12.508 1.00 95.94 97 ALA A C 1
ATOM 726 O O . ALA A 1 97 ? 6.282 2.333 -11.808 1.00 95.94 97 ALA A O 1
ATOM 727 N N . ILE A 1 98 ? 4.401 2.668 -12.978 1.00 92.62 98 ILE A N 1
ATOM 728 C CA . ILE A 1 98 ? 4.225 4.085 -12.655 1.00 92.62 98 ILE A CA 1
ATOM 729 C C . ILE A 1 98 ? 3.546 4.224 -11.290 1.00 92.62 98 ILE A C 1
ATOM 731 O O . ILE A 1 98 ? 3.960 5.055 -10.475 1.00 92.62 98 ILE A O 1
ATOM 735 N N . LYS A 1 99 ? 2.499 3.432 -11.027 1.00 94.31 99 LYS A N 1
ATOM 736 C CA . LYS A 1 99 ? 1.724 3.503 -9.788 1.00 94.31 99 LYS A CA 1
ATOM 737 C C . LYS A 1 99 ? 1.076 2.156 -9.462 1.00 94.31 99 LYS A C 1
ATOM 739 O O . LYS A 1 99 ? 0.174 1.700 -10.159 1.00 94.31 99 LYS A O 1
ATOM 744 N N . ALA A 1 100 ? 1.462 1.577 -8.328 1.00 96.06 100 ALA A N 1
ATOM 745 C CA . ALA A 1 100 ? 0.863 0.345 -7.824 1.00 96.06 100 ALA A CA 1
ATOM 746 C C . ALA A 1 100 ? -0.359 0.629 -6.932 1.00 96.06 100 ALA A C 1
ATOM 748 O O . ALA A 1 100 ? -0.258 1.347 -5.927 1.00 96.06 100 ALA A O 1
ATOM 749 N N . LEU A 1 101 ? -1.509 0.058 -7.291 1.00 95.94 101 LEU A N 1
ATOM 750 C CA . LEU A 1 101 ? -2.704 -0.039 -6.456 1.00 95.94 101 LEU A CA 1
ATOM 751 C C . LEU A 1 101 ? -2.592 -1.262 -5.538 1.00 95.94 101 LEU A C 1
ATOM 753 O O . LEU A 1 101 ? -2.164 -2.326 -5.970 1.00 95.94 101 LEU A O 1
ATOM 757 N N . VAL A 1 102 ? -3.013 -1.115 -4.285 1.00 96.06 102 VAL A N 1
ATOM 758 C CA . VAL A 1 102 ? -3.000 -2.176 -3.274 1.00 96.06 102 VAL A CA 1
ATOM 759 C C . VAL A 1 102 ? -4.437 -2.547 -2.921 1.00 96.06 102 VAL A C 1
ATOM 761 O O . VAL A 1 102 ? -5.215 -1.709 -2.437 1.00 96.06 102 VAL A O 1
ATOM 764 N N . ARG A 1 103 ? -4.790 -3.812 -3.151 1.00 94.88 103 ARG A N 1
ATOM 765 C CA . ARG A 1 103 ? -6.060 -4.405 -2.719 1.00 94.88 103 ARG A CA 1
ATOM 766 C C . ARG A 1 103 ? -5.910 -4.997 -1.320 1.00 94.88 103 ARG A C 1
ATOM 768 O O . ARG A 1 103 ? -4.961 -5.737 -1.059 1.00 94.88 103 ARG A O 1
ATOM 775 N N . LEU A 1 104 ? -6.840 -4.625 -0.443 1.00 90.81 104 LEU A N 1
ATOM 776 C CA . LEU A 1 104 ? -6.868 -4.976 0.979 1.00 90.81 104 LEU A CA 1
ATOM 777 C C . LEU A 1 104 ? -7.893 -6.072 1.266 1.00 90.81 104 LEU A C 1
ATOM 779 O O . LEU A 1 104 ? -8.951 -6.062 0.595 1.00 90.81 104 LEU A O 1
#

Radius of gyration: 15.72 Å; chains: 1; bounding box: 28×37×37 Å

Foldseek 3Di:
DWDWDDPAQLDTDIDDDDQDDDDDPPDDRDDDQKDKQDPVNLCRNRVHDDPDDPPDDPDPPCPCVVVVVDDPVVQAPAEDEPRCVSVRSVCCVVVVGVMYMYGD